Protein AF-A0A7V3RXH3-F1 (afdb_monomer_lite)

pLDDT: mean 76.7, std 16.44, range [46.56, 94.81]

Structure (mmCIF, N/CA/C/O backbone):
data_AF-A0A7V3RXH3-F1
#
_entry.id   AF-A0A7V3RXH3-F1
#
loop_
_atom_site.group_PDB
_atom_site.id
_atom_site.type_symbol
_atom_site.label_atom_id
_atom_site.label_alt_id
_atom_site.label_comp_id
_atom_site.label_asym_id
_atom_site.label_entity_id
_atom_site.label_seq_id
_atom_site.pdbx_PDB_ins_code
_atom_site.Cartn_x
_atom_site.Cartn_y
_atom_site.Cartn_z
_atom_site.occupancy
_atom_site.B_iso_or_equiv
_atom_site.auth_seq_id
_atom_site.auth_comp_id
_atom_site.auth_asym_id
_atom_site.auth_atom_id
_atom_site.pdbx_PDB_model_num
ATOM 1 N N . MET A 1 1 ? 0.842 -30.149 -64.188 1.00 55.38 1 MET A N 1
ATOM 2 C CA . MET A 1 1 ? 2.287 -30.282 -63.878 1.00 55.38 1 MET A CA 1
ATOM 3 C C . MET A 1 1 ? 2.818 -29.273 -62.841 1.00 55.38 1 MET A C 1
ATOM 5 O O . MET A 1 1 ? 4.012 -29.030 -62.815 1.00 55.38 1 MET A O 1
ATOM 9 N N . LYS A 1 2 ? 1.982 -28.693 -61.960 1.00 48.97 2 LYS A N 1
ATOM 10 C CA . LYS A 1 2 ? 2.410 -27.75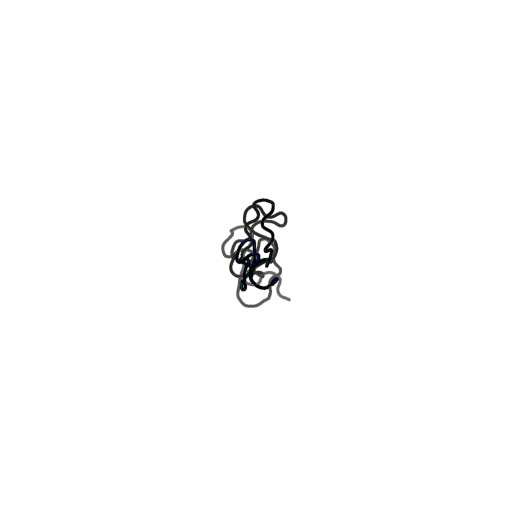7 -60.887 1.00 48.97 2 LYS A CA 1
ATOM 11 C C . LYS A 1 2 ? 1.875 -28.157 -59.502 1.00 48.97 2 LYS A C 1
ATOM 13 O O . LYS A 1 2 ? 1.835 -27.351 -58.591 1.00 48.97 2 LYS A O 1
ATOM 18 N N . ARG A 1 3 ? 1.449 -29.419 -59.357 1.00 51.62 3 ARG A N 1
ATOM 19 C CA . ARG A 1 3 ? 0.918 -29.985 -58.102 1.00 51.62 3 ARG A CA 1
ATOM 20 C C . ARG A 1 3 ? 1.975 -30.730 -57.279 1.00 51.62 3 ARG A C 1
ATOM 22 O O . ARG A 1 3 ? 1.623 -31.493 -56.397 1.00 51.62 3 ARG A O 1
ATOM 29 N N . LEU A 1 4 ? 3.253 -30.539 -57.609 1.00 49.53 4 LEU A N 1
ATOM 30 C CA . LEU A 1 4 ? 4.365 -31.303 -57.039 1.00 49.53 4 LEU A CA 1
ATOM 31 C C . LEU A 1 4 ? 5.453 -30.420 -56.408 1.00 49.53 4 LEU A C 1
ATOM 33 O O . LEU A 1 4 ? 6.477 -30.941 -55.986 1.00 49.53 4 LEU A O 1
ATOM 37 N N . TYR A 1 5 ? 5.251 -29.097 -56.346 1.00 53.75 5 TYR A N 1
ATOM 38 C CA . TYR A 1 5 ? 6.206 -28.181 -55.725 1.00 53.75 5 TYR A CA 1
ATOM 39 C C . TYR A 1 5 ? 5.724 -27.819 -54.319 1.00 53.75 5 TYR A C 1
ATOM 41 O O . TYR A 1 5 ? 4.716 -27.137 -54.164 1.00 53.75 5 TYR A O 1
ATOM 49 N N . MET A 1 6 ? 6.514 -28.250 -53.336 1.00 47.75 6 MET A N 1
ATOM 50 C CA . MET A 1 6 ? 6.656 -27.615 -52.026 1.00 47.75 6 MET A CA 1
ATOM 51 C C . MET A 1 6 ? 5.613 -27.990 -50.961 1.00 47.75 6 MET A C 1
ATOM 53 O O . MET A 1 6 ? 4.990 -27.148 -50.330 1.00 47.75 6 MET A O 1
ATOM 57 N N . LEU A 1 7 ? 5.609 -29.283 -50.623 1.00 54.09 7 LEU A N 1
ATOM 58 C CA . LEU A 1 7 ? 5.575 -29.802 -49.238 1.00 54.09 7 LEU A CA 1
ATOM 59 C C . LEU A 1 7 ? 6.789 -29.311 -48.396 1.00 54.09 7 LEU A C 1
ATOM 61 O O . LEU A 1 7 ? 7.332 -30.033 -47.567 1.00 54.09 7 LEU A O 1
ATOM 65 N N . LEU A 1 8 ? 7.272 -28.095 -48.643 1.00 53.97 8 LEU A N 1
ATOM 66 C CA . LEU A 1 8 ? 8.490 -27.522 -48.088 1.00 53.97 8 LEU A CA 1
ATOM 67 C C . LEU A 1 8 ? 8.219 -26.034 -47.853 1.00 53.97 8 LEU A C 1
ATOM 69 O O . LEU A 1 8 ? 7.873 -25.323 -48.789 1.00 53.97 8 LEU A O 1
ATOM 73 N N . ALA A 1 9 ? 8.428 -25.603 -46.611 1.00 52.78 9 ALA A N 1
ATOM 74 C CA . ALA A 1 9 ? 8.314 -24.240 -46.089 1.00 52.78 9 ALA A CA 1
ATOM 75 C C . ALA A 1 9 ? 6.912 -23.790 -45.609 1.00 52.78 9 ALA A C 1
ATOM 77 O O . ALA A 1 9 ? 6.053 -23.352 -46.366 1.00 52.78 9 ALA A O 1
ATOM 78 N N . THR A 1 10 ? 6.765 -23.841 -44.277 1.00 58.16 10 THR A N 1
ATOM 79 C CA . THR A 1 10 ? 6.073 -22.839 -43.439 1.00 58.16 10 THR A CA 1
ATOM 80 C C . THR A 1 10 ? 4.542 -22.768 -43.470 1.00 58.16 10 THR A C 1
ATOM 82 O O . THR A 1 10 ? 3.970 -21.694 -43.607 1.00 58.16 10 THR A O 1
ATOM 85 N N . GLY A 1 11 ? 3.868 -23.897 -43.237 1.00 46.56 11 GLY A N 1
ATOM 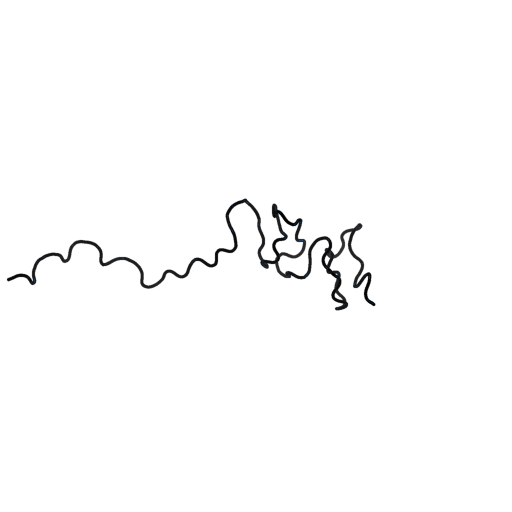86 C CA . GLY A 1 11 ? 2.483 -23.921 -42.725 1.00 46.56 11 GLY A CA 1
ATOM 87 C C . GLY A 1 11 ? 2.387 -24.263 -41.231 1.00 46.56 11 GLY A C 1
ATOM 88 O O . GLY A 1 11 ? 1.314 -24.588 -40.737 1.00 46.56 11 GLY A O 1
ATOM 89 N N . LEU A 1 12 ? 3.525 -24.259 -40.531 1.00 62.34 12 LEU A N 1
ATOM 90 C CA . LEU A 1 12 ? 3.636 -24.457 -39.094 1.00 62.34 12 LEU A CA 1
ATOM 91 C C . LEU A 1 12 ? 3.663 -23.070 -38.443 1.00 62.34 12 LEU A C 1
ATOM 93 O O . LEU A 1 12 ? 4.733 -22.487 -38.347 1.00 62.34 12 LEU A O 1
ATOM 97 N N . LEU A 1 13 ? 2.513 -22.518 -38.055 1.00 53.69 13 LEU A N 1
ATOM 98 C CA . LEU A 1 13 ? 2.436 -21.615 -36.902 1.00 53.69 13 LEU A CA 1
ATOM 99 C C . LEU A 1 13 ? 0.977 -21.500 -36.429 1.00 53.69 13 LEU A C 1
ATOM 101 O O . LEU A 1 13 ? 0.173 -20.751 -36.972 1.00 53.69 13 LEU A O 1
ATOM 105 N N . ALA A 1 14 ? 0.674 -22.314 -35.422 1.00 59.22 14 ALA A N 1
ATOM 106 C CA . ALA A 1 14 ? -0.253 -22.032 -34.333 1.00 59.22 14 ALA A CA 1
ATOM 107 C C . ALA A 1 14 ? -1.678 -21.539 -3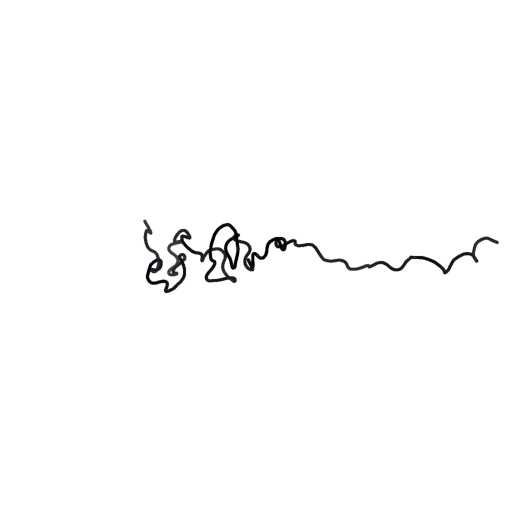4.683 1.00 59.22 14 ALA A C 1
ATOM 109 O O . ALA A 1 14 ? -2.006 -20.361 -34.572 1.00 59.22 14 ALA A O 1
ATOM 110 N N . LEU A 1 15 ? -2.595 -22.495 -34.882 1.00 53.38 15 LEU A N 1
ATOM 111 C CA . LEU A 1 15 ? -3.784 -22.497 -34.017 1.00 53.38 15 LEU A CA 1
ATOM 112 C C . LEU A 1 15 ? -3.262 -22.520 -32.567 1.00 53.38 15 LEU A C 1
ATOM 114 O O . LEU A 1 15 ? -2.477 -23.408 -32.264 1.00 53.38 15 LEU A O 1
ATOM 118 N N . SER A 1 16 ? -3.705 -21.591 -31.716 1.00 67.12 16 SER A N 1
ATOM 119 C CA . SER A 1 16 ? -3.259 -21.342 -30.328 1.00 67.12 16 SER A CA 1
ATOM 120 C C . SER A 1 16 ? -2.089 -20.359 -30.172 1.00 67.12 16 SER A C 1
ATOM 122 O O . SER A 1 16 ? -0.943 -20.748 -29.970 1.00 67.12 16 SER A O 1
ATOM 124 N N . MET A 1 17 ? -2.396 -19.065 -30.152 1.00 53.34 17 MET A N 1
ATOM 125 C CA . MET A 1 17 ? -1.684 -18.168 -29.245 1.00 53.34 17 MET A CA 1
ATOM 126 C C . MET A 1 17 ? -2.713 -17.254 -28.585 1.00 53.34 17 MET A C 1
ATOM 128 O O . MET A 1 17 ? -2.975 -16.133 -29.004 1.00 53.34 17 MET A O 1
ATOM 132 N N . SER A 1 18 ? -3.352 -17.811 -27.555 1.00 67.25 18 SER A N 1
ATOM 133 C CA . SER A 1 18 ? -3.546 -17.071 -26.308 1.00 67.25 18 SER A CA 1
ATOM 134 C C . SER A 1 18 ? -2.234 -16.361 -25.943 1.00 67.25 18 SER A C 1
ATOM 136 O O . SER A 1 18 ? -1.178 -16.894 -26.267 1.00 67.25 18 SER A O 1
ATOM 138 N N . LEU A 1 19 ? -2.310 -15.250 -25.210 1.00 52.19 19 LEU A N 1
ATOM 139 C CA . LEU A 1 19 ? -1.254 -14.267 -24.905 1.00 52.19 19 LEU A CA 1
ATOM 140 C C . LEU A 1 19 ? -1.325 -13.101 -25.898 1.00 52.19 19 LEU A C 1
ATOM 142 O O . LEU A 1 19 ? -1.127 -13.281 -27.089 1.00 52.19 19 LEU A O 1
ATOM 146 N N . PHE A 1 20 ? -1.660 -11.886 -25.472 1.00 51.56 20 PHE A N 1
ATOM 147 C CA . PHE A 1 20 ? -1.088 -11.228 -24.299 1.00 51.56 20 PHE A CA 1
ATOM 148 C C . PHE A 1 20 ? -2.187 -10.469 -23.536 1.00 51.56 20 PHE A C 1
ATOM 150 O O . PHE A 1 20 ? -2.516 -9.335 -23.875 1.00 51.56 20 PHE A O 1
ATOM 157 N N . VAL A 1 21 ? -2.746 -11.073 -22.478 1.00 53.00 21 VAL A N 1
ATOM 158 C CA . VAL A 1 21 ? -3.031 -10.257 -21.291 1.00 53.00 21 VAL A CA 1
ATOM 159 C C . VAL A 1 21 ? -1.652 -9.801 -20.846 1.00 53.00 21 VAL A C 1
ATOM 161 O O . VAL A 1 21 ? -0.845 -10.592 -20.370 1.00 53.00 21 VAL A O 1
ATOM 164 N N . SER A 1 22 ? -1.329 -8.557 -21.163 1.00 55.69 22 SER A N 1
ATOM 165 C CA . SER A 1 22 ? -0.221 -7.878 -20.525 1.00 55.69 22 SER A CA 1
ATOM 166 C C . SER A 1 22 ? -0.757 -7.415 -19.177 1.00 55.69 22 SER A C 1
ATOM 168 O O . SER A 1 22 ? -1.217 -6.282 -19.086 1.00 55.69 22 SER A O 1
ATOM 170 N N . CYS A 1 23 ? -0.728 -8.274 -18.152 1.00 58.16 23 CYS A N 1
ATOM 171 C CA . CYS A 1 23 ? -0.453 -7.709 -16.833 1.00 58.16 23 CYS A CA 1
ATOM 172 C C . CYS A 1 23 ? 1.007 -7.236 -16.912 1.00 58.16 23 CYS A C 1
ATOM 174 O O . CYS A 1 23 ? 1.863 -7.965 -17.422 1.00 58.16 23 CYS A O 1
ATOM 176 N N . GLY A 1 24 ? 1.234 -5.951 -16.654 1.00 60.94 24 GLY A N 1
ATOM 177 C CA . GLY A 1 24 ? 2.366 -5.154 -17.129 1.00 60.94 24 GLY A CA 1
ATOM 178 C C . GLY A 1 24 ? 3.744 -5.602 -16.641 1.00 60.94 24 GLY A C 1
ATOM 179 O O . GLY A 1 24 ? 4.384 -4.921 -15.855 1.00 60.94 24 GLY A O 1
ATOM 180 N N . GLY A 1 25 ? 4.284 -6.684 -17.194 1.00 62.12 25 GLY A N 1
ATOM 181 C CA . GLY A 1 25 ? 5.652 -7.126 -16.937 1.00 62.12 25 GLY A CA 1
ATOM 182 C C . GLY A 1 25 ? 6.690 -6.320 -17.718 1.00 62.12 25 GLY A C 1
ATOM 183 O O . GLY A 1 25 ? 7.329 -6.837 -18.635 1.00 62.12 25 GLY A O 1
ATOM 184 N N . SER A 1 26 ? 6.877 -5.044 -17.390 1.00 58.03 26 SER A N 1
ATOM 185 C CA . SER A 1 26 ? 8.081 -4.294 -17.776 1.00 58.03 26 SER A CA 1
ATOM 186 C C . SER A 1 26 ? 8.362 -3.194 -16.763 1.00 58.03 26 SER A C 1
ATOM 188 O O . SER A 1 26 ? 8.214 -2.023 -17.090 1.00 58.03 26 SER A O 1
ATOM 190 N N . SER A 1 27 ? 8.738 -3.595 -15.541 1.00 66.06 27 SER A N 1
ATOM 191 C CA . SER A 1 27 ? 9.725 -2.949 -14.640 1.00 66.06 27 SER A CA 1
ATOM 192 C C . SER A 1 27 ? 9.657 -3.552 -13.227 1.00 66.06 27 SER A C 1
ATOM 194 O O . SER A 1 27 ? 9.521 -2.831 -12.256 1.00 66.06 27 SER A O 1
ATOM 196 N N . GLY A 1 28 ? 9.713 -4.879 -13.083 1.00 78.19 28 GLY A N 1
ATOM 197 C CA . GLY A 1 28 ? 9.829 -5.522 -11.765 1.00 78.19 28 GLY A CA 1
ATOM 198 C C . GLY A 1 28 ? 8.674 -5.301 -10.781 1.00 78.19 28 GLY A C 1
ATOM 199 O O . GLY A 1 28 ? 8.856 -5.662 -9.632 1.00 78.19 28 GLY A O 1
ATOM 200 N N . CYS A 1 29 ? 7.560 -4.705 -11.198 1.00 86.44 29 CYS A N 1
ATOM 201 C CA . CYS A 1 29 ? 6.330 -4.622 -10.417 1.00 86.44 29 CYS A CA 1
ATOM 202 C C . CYS A 1 29 ? 5.629 -5.988 -10.451 1.00 86.44 29 CYS A C 1
ATOM 204 O O . CYS A 1 29 ? 5.409 -6.521 -11.545 1.00 86.44 29 CYS A O 1
ATOM 206 N N . SER A 1 30 ? 5.363 -6.561 -9.277 1.00 90.00 30 SER A N 1
ATOM 207 C CA . SER A 1 30 ? 4.519 -7.745 -9.083 1.00 90.00 30 SER A CA 1
ATOM 208 C C . SER A 1 30 ? 3.182 -7.268 -8.535 1.00 90.00 30 SER A C 1
ATOM 210 O O . SER A 1 30 ? 3.153 -6.783 -7.415 1.00 90.00 30 SER A O 1
ATOM 212 N N . ASP A 1 31 ? 2.146 -7.352 -9.361 1.00 89.62 31 ASP A N 1
ATOM 213 C CA . ASP A 1 31 ? 0.791 -6.836 -9.133 1.00 89.62 31 ASP A CA 1
ATOM 214 C C . ASP A 1 31 ? -0.164 -7.912 -9.672 1.00 89.62 31 ASP A C 1
ATOM 216 O O . ASP A 1 31 ? -0.357 -8.033 -10.893 1.00 89.62 31 ASP A O 1
ATOM 220 N N . ASP A 1 32 ? -0.613 -8.801 -8.785 1.00 92.56 32 ASP A N 1
ATOM 221 C CA . ASP A 1 32 ? -1.353 -10.012 -9.161 1.00 92.56 32 ASP A CA 1
ATOM 222 C C . ASP A 1 32 ? -2.871 -9.765 -9.265 1.00 92.56 32 ASP A C 1
ATOM 224 O O . ASP A 1 32 ? -3.536 -10.414 -10.088 1.00 92.56 32 ASP A O 1
ATOM 228 N N . ASP A 1 33 ? -3.413 -8.785 -8.536 1.00 92.62 33 ASP A N 1
ATOM 229 C CA . ASP A 1 33 ? -4.828 -8.399 -8.587 1.00 92.62 33 ASP A CA 1
ATOM 230 C C . ASP A 1 33 ? -5.137 -7.240 -9.560 1.00 92.62 33 ASP A C 1
ATOM 232 O O . ASP A 1 33 ? -6.291 -7.062 -9.982 1.00 92.62 33 ASP A O 1
ATOM 236 N N . GLY A 1 34 ? -4.110 -6.524 -10.025 1.00 90.88 34 GLY A N 1
ATOM 237 C CA . GLY A 1 34 ? -4.195 -5.501 -11.060 1.00 90.88 34 GLY A CA 1
ATOM 238 C C . G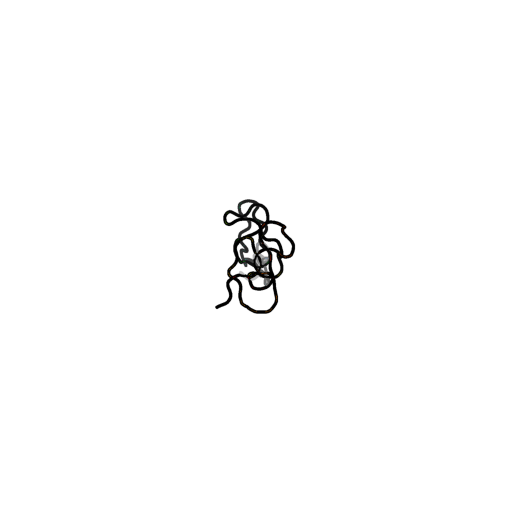LY A 1 34 ? -4.640 -4.122 -10.570 1.00 90.88 34 GLY A C 1
ATOM 239 O O . GLY A 1 34 ? -5.151 -3.335 -11.386 1.00 90.88 34 GLY A O 1
ATOM 240 N N . ASP A 1 35 ? -4.497 -3.807 -9.284 1.00 90.44 35 ASP A N 1
ATOM 241 C CA . ASP A 1 35 ? -4.826 -2.492 -8.724 1.00 90.44 35 ASP A CA 1
ATOM 242 C C . ASP A 1 35 ? -3.699 -1.444 -8.922 1.00 90.44 35 ASP A C 1
ATOM 244 O O . ASP A 1 35 ? -3.922 -0.217 -8.867 1.00 90.44 35 ASP A O 1
ATOM 248 N N . GLY A 1 36 ? -2.505 -1.910 -9.304 1.00 90.44 36 GLY A N 1
ATOM 249 C CA . GLY A 1 36 ? -1.295 -1.132 -9.565 1.00 90.44 36 GLY A CA 1
ATOM 250 C C . GLY A 1 36 ? -0.408 -0.870 -8.343 1.00 90.44 36 GLY A C 1
ATOM 251 O O . GLY A 1 36 ? 0.571 -0.122 -8.483 1.00 90.44 36 GLY A O 1
ATOM 252 N N . TYR A 1 37 ? -0.762 -1.407 -7.181 1.00 92.50 37 TYR A N 1
ATOM 253 C CA . TYR A 1 37 ? 0.083 -1.586 -6.006 1.00 92.50 37 TYR A CA 1
ATOM 254 C C . TYR A 1 37 ? 0.738 -2.969 -6.079 1.00 92.50 37 TYR A C 1
ATOM 256 O O . TYR A 1 37 ? 0.382 -3.795 -6.910 1.00 92.50 37 TYR A O 1
ATOM 264 N N . GLY A 1 38 ? 1.805 -3.170 -5.311 1.00 91.12 38 GLY A N 1
ATOM 265 C CA . GLY A 1 38 ? 2.524 -4.437 -5.328 1.00 91.12 38 GLY A CA 1
ATOM 266 C C . GLY A 1 38 ? 4.019 -4.313 -5.129 1.00 91.12 38 GLY A C 1
ATOM 267 O O . GLY A 1 38 ? 4.588 -3.229 -4.931 1.00 91.12 38 GLY A O 1
ATOM 268 N N . ASP A 1 39 ? 4.689 -5.455 -5.185 1.00 87.62 39 ASP A N 1
ATOM 269 C CA . ASP A 1 39 ? 6.123 -5.533 -4.961 1.00 87.62 39 ASP A CA 1
ATOM 270 C C . ASP A 1 39 ? 6.872 -4.798 -6.077 1.00 87.62 39 ASP A C 1
ATOM 272 O O . ASP A 1 39 ? 6.831 -5.183 -7.244 1.00 87.62 39 ASP A O 1
ATOM 276 N N . ASN A 1 40 ? 7.591 -3.730 -5.709 1.00 85.94 40 ASN A N 1
ATOM 277 C CA . ASN A 1 40 ? 8.332 -2.871 -6.641 1.00 85.94 40 ASN A CA 1
ATOM 278 C C . ASN A 1 40 ? 7.426 -2.227 -7.726 1.00 85.94 40 ASN A C 1
ATOM 280 O O . ASN A 1 40 ? 7.852 -1.984 -8.858 1.00 85.94 40 ASN A O 1
ATOM 284 N N . CYS A 1 41 ? 6.184 -1.908 -7.351 1.00 88.12 41 CYS A N 1
ATOM 285 C CA . CYS A 1 41 ? 5.243 -1.113 -8.138 1.00 88.12 41 CYS A CA 1
ATOM 286 C C . CYS A 1 41 ? 5.345 0.391 -7.840 1.00 88.12 41 CYS A C 1
ATOM 288 O O . CYS A 1 41 ? 5.722 0.812 -6.745 1.00 88.12 41 CYS A O 1
ATOM 290 N N . ASP A 1 42 ? 5.002 1.226 -8.829 1.00 87.69 42 ASP A N 1
ATOM 291 C CA . ASP A 1 42 ? 5.136 2.688 -8.727 1.00 87.69 42 ASP A CA 1
ATOM 292 C C . ASP A 1 42 ? 4.167 3.312 -7.708 1.00 87.69 42 ASP A C 1
ATOM 294 O O . ASP A 1 42 ? 4.47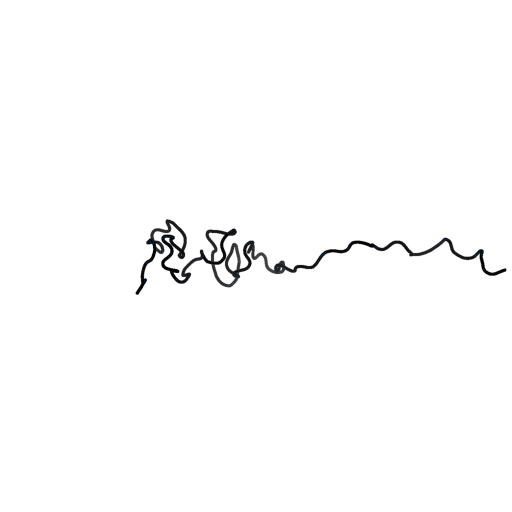3 4.363 -7.137 1.00 87.69 42 ASP A O 1
ATOM 298 N N . LYS A 1 43 ? 2.983 2.713 -7.504 1.00 88.56 43 LYS A N 1
ATOM 299 C CA . LYS A 1 43 ? 1.958 3.280 -6.615 1.00 88.56 43 LYS A CA 1
ATOM 300 C C . LYS A 1 43 ? 2.223 3.012 -5.137 1.00 88.56 43 LYS A C 1
ATOM 302 O O . LYS A 1 43 ? 1.813 3.827 -4.311 1.00 88.56 43 LYS A O 1
ATOM 307 N N . GLY A 1 44 ? 2.918 1.928 -4.808 1.00 88.81 44 GLY A N 1
ATOM 308 C CA . GLY A 1 44 ? 3.214 1.546 -3.432 1.00 88.81 44 GLY A CA 1
ATOM 309 C C . GLY A 1 44 ? 3.104 0.045 -3.203 1.00 88.81 44 GLY A C 1
ATOM 310 O O . GLY A 1 44 ? 2.984 -0.724 -4.152 1.00 88.81 44 GLY A O 1
ATOM 311 N N . LEU A 1 45 ? 3.165 -0.335 -1.927 1.00 89.50 45 LEU A N 1
ATOM 312 C CA . LEU A 1 45 ? 3.079 -1.717 -1.469 1.00 89.50 45 LEU A CA 1
ATOM 313 C C . LEU A 1 45 ? 1.626 -2.207 -1.477 1.00 89.50 45 LEU A C 1
ATOM 315 O O . LEU A 1 45 ? 0.740 -1.506 -0.980 1.00 89.50 45 LEU A O 1
ATOM 319 N N . ASP A 1 46 ? 1.445 -3.423 -1.977 1.00 92.38 46 ASP A N 1
ATOM 320 C CA . ASP A 1 46 ? 0.261 -4.247 -1.769 1.00 92.38 46 ASP A CA 1
ATOM 321 C C . ASP A 1 46 ? 0.563 -5.282 -0.672 1.00 92.38 46 ASP A C 1
ATOM 323 O O . ASP A 1 46 ? 1.663 -5.826 -0.565 1.00 92.38 46 ASP A O 1
ATOM 327 N N . CYS A 1 47 ? -0.400 -5.480 0.207 1.00 92.06 47 CYS A N 1
ATOM 328 C CA . CYS A 1 47 ? -0.358 -6.405 1.330 1.00 92.06 47 CYS A CA 1
ATOM 329 C C . CYS A 1 47 ? -1.288 -7.604 1.127 1.00 92.06 47 CYS A C 1
ATOM 331 O O . CYS A 1 47 ? -1.213 -8.555 1.915 1.00 92.06 47 CYS A O 1
ATOM 333 N N . ASN A 1 48 ? -2.141 -7.565 0.105 1.00 92.50 48 ASN A N 1
ATOM 334 C CA . ASN A 1 48 ? -2.980 -8.663 -0.317 1.00 92.50 48 ASN A CA 1
ATOM 335 C C . ASN A 1 48 ? -3.120 -8.697 -1.848 1.00 92.50 48 ASN A C 1
ATOM 337 O O . ASN A 1 48 ? -4.155 -8.318 -2.378 1.00 92.50 48 ASN A O 1
ATOM 341 N N . ASP A 1 49 ? -2.144 -9.335 -2.495 1.00 92.19 49 ASP A N 1
ATOM 342 C CA . ASP A 1 49 ? -2.060 -9.599 -3.943 1.00 92.19 49 ASP A CA 1
ATOM 343 C C . ASP A 1 49 ? -3.267 -10.359 -4.564 1.00 92.19 49 ASP A C 1
ATOM 345 O O . ASP A 1 49 ? -3.283 -10.650 -5.762 1.00 92.19 49 ASP A O 1
ATOM 349 N N . ASP A 1 50 ? -4.263 -10.753 -3.760 1.00 94.81 50 ASP A N 1
ATOM 350 C CA . ASP A 1 50 ? -5.509 -11.391 -4.198 1.00 94.81 50 ASP A CA 1
ATOM 351 C C . ASP A 1 50 ? -6.733 -10.434 -4.148 1.00 94.81 50 ASP A C 1
ATOM 353 O O . ASP A 1 50 ? -7.824 -10.830 -4.585 1.00 94.81 50 ASP A O 1
ATOM 357 N N . ASP A 1 51 ? -6.609 -9.213 -3.604 1.00 93.88 51 ASP A N 1
ATOM 358 C CA . ASP A 1 51 ? -7.722 -8.273 -3.399 1.00 93.88 51 ASP A CA 1
ATOM 359 C C . ASP A 1 51 ? -7.339 -6.800 -3.625 1.00 93.88 51 ASP A C 1
ATOM 361 O O . ASP A 1 51 ? -6.901 -6.100 -2.715 1.00 93.88 51 ASP A O 1
ATOM 365 N N . ALA A 1 52 ? -7.730 -6.299 -4.801 1.00 94.12 52 ALA A N 1
ATOM 366 C CA . ALA A 1 52 ? -7.489 -4.937 -5.288 1.00 94.12 52 ALA A CA 1
ATOM 367 C C . ALA A 1 52 ? -8.071 -3.801 -4.421 1.00 94.12 52 ALA A C 1
ATOM 369 O O . ALA A 1 52 ? -7.965 -2.618 -4.762 1.00 94.12 52 ALA A O 1
ATOM 370 N N . SER A 1 53 ? -8.819 -4.137 -3.367 1.00 93.81 53 SER A N 1
ATOM 371 C CA . SER A 1 53 ? -9.311 -3.176 -2.381 1.00 93.81 53 SER A CA 1
ATOM 372 C C . SER A 1 53 ? -8.405 -3.043 -1.158 1.00 93.81 53 SER A C 1
ATOM 374 O O . SER A 1 53 ? -8.710 -2.221 -0.294 1.00 93.81 53 SER A O 1
ATOM 376 N N . ILE A 1 54 ? -7.328 -3.826 -1.056 1.00 93.00 54 ILE A N 1
ATOM 377 C CA . ILE A 1 54 ? -6.483 -3.908 0.133 1.00 93.00 54 ILE A CA 1
ATOM 378 C C . ILE A 1 54 ? -5.047 -3.525 -0.215 1.00 93.00 54 ILE A C 1
ATOM 380 O O . ILE A 1 54 ? -4.251 -4.350 -0.625 1.00 93.00 54 ILE A O 1
ATOM 384 N N . TYR A 1 55 ? -4.688 -2.270 0.029 1.00 92.44 55 TYR A N 1
ATOM 385 C CA . TYR A 1 55 ? -3.346 -1.745 -0.224 1.00 92.44 55 TYR A CA 1
ATOM 386 C C . TYR A 1 55 ? -3.046 -0.582 0.722 1.00 92.44 55 TYR A C 1
ATOM 388 O O . TYR A 1 55 ? -3.936 -0.021 1.369 1.00 92.44 55 TYR A O 1
ATOM 396 N N . GLN A 1 56 ? -1.782 -0.159 0.815 1.00 89.81 56 GLN A N 1
ATOM 397 C CA . GLN A 1 56 ? -1.429 0.927 1.732 1.00 89.81 56 GLN A CA 1
ATOM 398 C C . GLN A 1 56 ? -2.159 2.234 1.378 1.00 89.81 56 GLN A C 1
ATOM 400 O O . GLN A 1 56 ? -1.931 2.840 0.327 1.00 89.81 56 GLN A O 1
ATOM 405 N N . GLY A 1 57 ? -3.005 2.704 2.300 1.00 87.38 57 GLY A N 1
ATOM 406 C CA . GLY A 1 57 ? -3.815 3.910 2.116 1.00 87.38 57 GLY A CA 1
ATOM 407 C C . GLY A 1 57 ? -5.044 3.721 1.220 1.00 87.38 57 GLY A C 1
ATOM 408 O O . GLY A 1 57 ? -5.535 4.714 0.669 1.00 87.38 57 GLY A O 1
ATOM 409 N N . ALA A 1 58 ? -5.528 2.487 1.044 1.00 90.94 58 ALA A N 1
ATOM 410 C CA . ALA A 1 58 ? -6.796 2.241 0.371 1.00 90.94 58 ALA A CA 1
ATOM 411 C C . ALA A 1 58 ? -7.974 2.925 1.092 1.00 90.94 58 ALA A C 1
ATOM 413 O O . ALA A 1 58 ? -7.937 3.123 2.307 1.00 90.94 58 ALA A O 1
ATOM 414 N N . PRO A 1 59 ? -9.029 3.331 0.365 1.00 90.19 59 PRO A N 1
ATOM 415 C CA . PRO A 1 59 ? -10.265 3.786 0.987 1.00 90.19 59 PRO A CA 1
ATOM 416 C C . PRO A 1 59 ? -10.948 2.652 1.757 1.00 90.19 59 PRO A C 1
ATOM 418 O O . PRO A 1 59 ? -11.187 1.593 1.183 1.00 90.19 59 PRO A O 1
ATOM 421 N N . GLU A 1 60 ? -11.361 2.913 2.996 1.00 90.38 60 GLU A N 1
ATOM 422 C CA . GLU A 1 60 ? -12.212 1.977 3.738 1.00 90.38 60 GLU A CA 1
ATOM 423 C C . GLU A 1 60 ? -13.585 1.841 3.072 1.00 90.38 60 GLU A C 1
ATOM 425 O O . GLU A 1 60 ? -14.267 2.838 2.786 1.00 90.38 60 GLU A O 1
ATOM 430 N N . LEU A 1 61 ? -13.996 0.595 2.831 1.00 91.19 61 LEU A N 1
ATOM 431 C CA . LEU A 1 61 ? -15.271 0.274 2.190 1.00 91.19 61 LEU A CA 1
ATOM 432 C C . LEU A 1 61 ? -16.423 0.090 3.188 1.00 91.19 61 LEU A C 1
ATOM 434 O O . LEU A 1 61 ? -17.578 -0.009 2.756 1.00 91.19 61 LEU A O 1
ATOM 438 N N . CYS A 1 62 ? -16.143 0.111 4.496 1.00 91.69 62 CYS A N 1
ATOM 439 C CA . CYS A 1 62 ? -17.130 -0.116 5.554 1.00 91.69 62 CYS A CA 1
ATOM 440 C C . CYS A 1 62 ? -17.758 -1.513 5.467 1.00 91.69 62 CYS A C 1
ATOM 442 O O . CYS A 1 62 ? -18.982 -1.673 5.584 1.00 91.69 62 CYS A O 1
ATOM 444 N N . ASP A 1 63 ? -16.930 -2.513 5.175 1.00 91.88 63 ASP A N 1
ATOM 445 C CA . ASP A 1 63 ? -17.325 -3.893 4.898 1.00 91.88 63 ASP A CA 1
ATOM 446 C C . ASP A 1 63 ? -16.901 -4.872 6.009 1.00 91.88 63 ASP A C 1
ATOM 448 O O . ASP A 1 63 ? -17.182 -6.074 5.922 1.00 91.88 63 ASP A O 1
ATOM 452 N N . GLY A 1 64 ? -16.310 -4.357 7.091 1.00 90.38 64 GLY A N 1
ATOM 453 C CA . GLY A 1 64 ? -15.803 -5.142 8.209 1.00 90.38 64 GLY A CA 1
ATOM 454 C C . GLY A 1 64 ? -14.390 -5.680 7.991 1.00 90.38 64 GLY A C 1
ATOM 455 O O . GLY A 1 64 ? -13.966 -6.551 8.762 1.00 90.38 64 GLY A O 1
ATOM 456 N N . GLN A 1 65 ? -13.685 -5.196 6.970 1.00 89.81 65 GLN A N 1
ATOM 457 C CA . GLN A 1 65 ? -12.282 -5.487 6.706 1.00 89.81 65 GLN A CA 1
ATOM 458 C C . GLN A 1 65 ? -11.421 -4.245 6.957 1.00 89.81 65 GLN A C 1
ATOM 460 O O . GLN A 1 65 ? -11.911 -3.151 7.202 1.00 89.81 65 GLN A O 1
ATOM 465 N N . ASP A 1 66 ? -10.115 -4.460 6.993 1.00 91.25 66 ASP A N 1
ATOM 466 C CA . ASP A 1 66 ? -9.117 -3.399 7.033 1.00 91.25 66 ASP A CA 1
ATOM 467 C C . ASP A 1 66 ? -8.559 -3.295 5.614 1.00 91.25 66 ASP A C 1
ATOM 469 O O . ASP A 1 66 ? -7.836 -4.192 5.163 1.00 91.25 66 ASP A O 1
ATOM 473 N N . ASN A 1 67 ? -8.969 -2.261 4.879 1.00 92.25 67 ASN A N 1
ATOM 474 C CA . ASN A 1 67 ? -8.529 -2.067 3.500 1.00 92.25 67 ASN A CA 1
ATOM 475 C C . ASN A 1 67 ? -7.108 -1.475 3.433 1.00 92.25 67 ASN A C 1
ATOM 477 O O . ASN A 1 67 ? -6.471 -1.500 2.383 1.00 92.25 67 ASN A O 1
ATOM 481 N N . GLN A 1 68 ? -6.556 -0.998 4.548 1.00 91.44 68 GLN A N 1
ATOM 482 C CA . GLN A 1 68 ? -5.282 -0.279 4.610 1.00 91.44 68 GLN A CA 1
ATOM 483 C C . GLN A 1 68 ? -4.092 -1.147 5.031 1.00 91.44 68 GLN A C 1
ATOM 485 O O . GLN A 1 68 ? -3.117 -0.635 5.580 1.00 91.44 68 GLN A O 1
ATOM 490 N N . CYS A 1 69 ? -4.126 -2.428 4.672 1.00 90.50 69 CYS A N 1
ATOM 491 C CA . CYS A 1 69 ? -3.180 -3.472 5.062 1.00 90.50 69 CYS A CA 1
ATOM 492 C C . CYS A 1 69 ? -3.394 -4.056 6.462 1.00 90.50 69 CYS A C 1
ATOM 494 O O . CYS A 1 69 ? -2.765 -3.605 7.425 1.00 90.50 69 CYS A O 1
ATOM 496 N N . PRO A 1 70 ? -4.158 -5.168 6.551 1.00 81.81 70 PRO A N 1
ATOM 497 C CA . PRO A 1 70 ? -4.490 -5.836 7.799 1.00 81.81 70 PRO A CA 1
ATOM 498 C C . PRO A 1 70 ? -3.293 -6.052 8.726 1.00 81.81 70 PRO A C 1
ATOM 500 O O . PRO A 1 70 ? -2.416 -6.885 8.482 1.00 81.81 70 PRO A O 1
ATOM 503 N N . GLY A 1 71 ? -3.307 -5.350 9.858 1.00 75.94 71 GLY A N 1
ATOM 504 C CA . GLY A 1 71 ? -2.340 -5.552 10.936 1.00 75.94 71 GLY A CA 1
ATOM 505 C C . GLY A 1 71 ? -1.033 -4.761 10.825 1.00 75.94 71 GLY A C 1
ATOM 506 O O . GLY A 1 71 ? -0.118 -5.037 11.612 1.00 75.94 71 GLY A O 1
ATOM 507 N N . ASP A 1 72 ? -0.930 -3.773 9.931 1.00 75.50 72 ASP A N 1
ATOM 508 C CA . ASP A 1 72 ? 0.147 -2.784 10.012 1.00 75.50 72 ASP A CA 1
ATOM 509 C C . ASP A 1 72 ? -0.105 -1.825 11.196 1.00 75.50 72 ASP A C 1
ATOM 511 O O . ASP A 1 72 ? -1.135 -1.182 11.356 1.00 75.50 72 ASP A O 1
ATOM 515 N N . THR A 1 73 ? 0.857 -1.715 12.111 1.00 59.62 73 THR A N 1
ATOM 516 C CA . THR A 1 73 ? 0.711 -0.886 13.324 1.00 59.62 73 THR A CA 1
ATOM 517 C C . THR A 1 73 ? 0.654 0.633 13.067 1.00 59.62 73 THR A C 1
ATOM 519 O O . THR A 1 73 ? 0.550 1.400 14.028 1.00 59.62 73 THR A O 1
ATOM 522 N N . GLY A 1 74 ? 0.723 1.080 11.808 1.00 57.28 74 GLY A N 1
ATOM 523 C CA . GLY A 1 74 ? 0.542 2.479 11.392 1.00 57.28 74 GLY A CA 1
ATOM 524 C C . GLY A 1 74 ? -0.672 2.759 10.491 1.00 57.28 74 GLY A C 1
ATOM 525 O O . GLY A 1 74 ? -1.038 3.929 10.369 1.00 57.28 74 GLY A O 1
ATOM 526 N N . TYR A 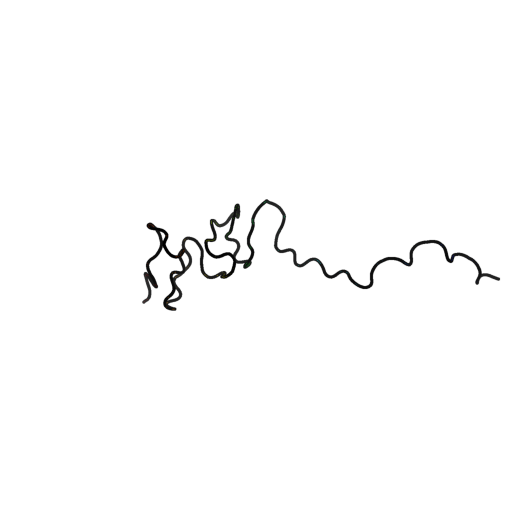1 75 ? -1.278 1.718 9.916 1.00 62.78 75 TYR A N 1
ATOM 527 C CA . TYR A 1 75 ? -2.409 1.723 8.981 1.00 62.78 75 TYR A CA 1
ATOM 528 C C . TYR A 1 75 ? -3.213 0.459 9.295 1.00 62.78 75 TYR A C 1
ATOM 530 O O . TYR A 1 75 ? -2.650 -0.620 9.163 1.00 62.78 75 TYR A O 1
ATOM 538 N N . GLY A 1 76 ? -4.432 0.556 9.825 1.00 63.91 76 GLY A N 1
ATOM 539 C CA . GLY A 1 76 ? -5.160 -0.670 10.147 1.00 63.91 76 GLY A CA 1
ATOM 540 C C . GLY A 1 76 ? -5.962 -0.644 11.431 1.00 63.91 76 GLY A C 1
ATOM 541 O O . GLY A 1 76 ? -5.629 -1.267 12.454 1.00 63.91 76 GLY A O 1
ATOM 542 N N . GLN A 1 77 ? -7.069 0.087 11.384 1.00 80.44 77 GLN A N 1
ATOM 543 C CA . GLN A 1 77 ? -8.257 -0.393 12.072 1.00 80.44 77 GLN A CA 1
ATOM 544 C C . GLN A 1 77 ? -9.119 -1.136 11.042 1.00 80.44 77 GLN A C 1
ATOM 546 O O . GLN A 1 77 ? -8.842 -1.165 9.855 1.00 80.44 77 GLN A O 1
ATOM 551 N N . ILE A 1 78 ? -10.152 -1.815 11.522 1.00 88.38 78 ILE A N 1
ATOM 552 C CA . ILE A 1 78 ? -11.234 -2.205 10.625 1.00 88.38 78 ILE A CA 1
ATOM 553 C C . ILE A 1 78 ? -12.111 -0.965 10.471 1.00 88.38 78 ILE A C 1
ATOM 555 O O . ILE A 1 78 ? -12.549 -0.420 11.496 1.00 88.38 78 ILE A O 1
ATOM 559 N N . ASP A 1 79 ? -12.390 -0.567 9.231 1.00 87.81 79 ASP A N 1
ATOM 560 C CA . ASP A 1 79 ? -13.359 0.471 8.882 1.00 87.81 79 ASP A CA 1
ATOM 561 C C . ASP A 1 79 ? -13.091 1.864 9.519 1.00 87.81 79 ASP A C 1
ATOM 563 O O . ASP A 1 79 ? -14.021 2.560 9.964 1.00 87.81 79 ASP A O 1
ATOM 567 N N . GLU A 1 80 ? -11.837 2.333 9.597 1.00 86.94 80 GLU A N 1
ATOM 568 C CA . GLU A 1 80 ? -11.563 3.715 10.016 1.00 86.94 80 GLU A CA 1
ATOM 569 C C . GLU A 1 80 ? -12.089 4.769 9.028 1.00 86.94 80 GLU A C 1
ATOM 571 O O . GLU A 1 80 ? -11.760 4.823 7.850 1.00 86.94 80 GLU A O 1
ATOM 576 N N . GLY A 1 81 ? -12.865 5.732 9.523 1.00 79.62 81 GLY A N 1
ATOM 577 C CA . GLY A 1 81 ? -13.325 6.838 8.674 1.00 79.62 81 GLY A CA 1
ATOM 578 C C . GLY A 1 81 ? -14.558 6.516 7.831 1.00 79.62 81 GLY A C 1
ATOM 579 O O . GLY A 1 81 ? -14.887 7.276 6.917 1.00 79.62 81 GLY A O 1
ATOM 580 N N . CYS A 1 82 ? -15.292 5.470 8.198 1.00 82.75 82 CYS A N 1
ATOM 581 C CA . CYS A 1 82 ? -16.673 5.293 7.775 1.00 82.75 82 CYS A CA 1
ATOM 582 C C . CYS A 1 82 ? -17.577 6.449 8.260 1.00 82.75 82 CYS A C 1
ATOM 584 O O . CYS A 1 82 ? -17.383 6.951 9.373 1.00 82.75 82 CYS A O 1
ATOM 586 N N . PRO A 1 83 ? -18.538 6.907 7.431 1.00 75.62 83 PRO A N 1
ATOM 587 C CA . PRO A 1 83 ? -19.464 7.989 7.774 1.00 75.62 83 PRO A CA 1
ATOM 588 C C . PRO A 1 83 ? -20.420 7.661 8.931 1.00 75.62 83 PRO A C 1
ATOM 590 O O . PRO A 1 83 ? -20.776 6.475 9.117 1.00 75.62 83 PRO A O 1
#

Sequence (83 aa):
MKRLYMLLATGLLALSMSLFVSCGGSSGCSDDDGDGYGDNCDKGLDCNDDDASIYQGAPELCDGQDNQCPGDTGYGQIDEGCP

Foldseek 3Di:
DPPPPDPDDDPDDDPDDDDDPCPPPDDQADQQCSLQADDPGPVYHAQDSVDSQADQPHDQPLPQAQSRHDPDPVGDDRRPPDD

Secondary structure (DSSP, 8-state):
--SSS-S-S-----S----------SSS-B-SSSSS-SBT-SS--BS-TT-TT-BTTPPP-SSSS-TT-TTBTTB--SSTT--

Radius of gyration: 23.74 Å; chains: 1; bounding box: 29×39×77 Å